Protein AF-A0A1D2MIH5-F1 (afdb_monomer_lite)

Radius of gyration: 48.08 Å; chains: 1; bounding box: 79×47×121 Å

Structure (mmCIF, N/CA/C/O backbone):
data_AF-A0A1D2MIH5-F1
#
_entry.id   AF-A0A1D2MIH5-F1
#
loop_
_atom_site.group_PDB
_atom_site.id
_atom_site.type_symbol
_atom_site.label_atom_id
_atom_site.label_alt_id
_atom_site.label_comp_id
_atom_site.label_asym_id
_atom_site.label_entity_id
_atom_site.label_seq_id
_atom_site.pdbx_PDB_ins_code
_atom_site.Cartn_x
_atom_site.Cartn_y
_atom_site.Cartn_z
_atom_site.occupancy
_atom_site.B_iso_or_equiv
_atom_site.auth_seq_id
_atom_site.auth_comp_id
_atom_site.auth_asym_id
_atom_site.auth_atom_id
_atom_site.pdbx_PDB_model_num
ATOM 1 N N . MET A 1 1 ? 31.792 -13.706 -85.839 1.00 51.53 1 MET A N 1
ATOM 2 C CA . MET A 1 1 ? 30.584 -14.248 -85.174 1.00 51.53 1 MET A CA 1
ATOM 3 C C . MET A 1 1 ? 30.220 -13.530 -83.866 1.00 51.53 1 MET A C 1
ATOM 5 O O . MET A 1 1 ? 29.041 -13.356 -83.615 1.00 51.53 1 MET A O 1
ATOM 9 N N . GLN A 1 2 ? 31.176 -13.044 -83.055 1.00 48.16 2 GLN A N 1
ATOM 10 C CA . GLN A 1 2 ? 30.881 -12.320 -81.795 1.00 48.16 2 GLN A CA 1
ATOM 11 C C . GLN A 1 2 ? 30.231 -10.928 -81.967 1.00 48.16 2 GLN A C 1
ATOM 13 O O . GLN A 1 2 ? 29.494 -10.492 -81.090 1.00 48.16 2 GLN A O 1
ATOM 18 N N . LEU A 1 3 ? 30.439 -10.248 -83.102 1.00 47.03 3 LEU A N 1
ATOM 19 C CA . LEU A 1 3 ? 29.836 -8.932 -83.387 1.00 47.03 3 LEU A CA 1
ATOM 20 C C . LEU A 1 3 ? 28.328 -8.985 -83.715 1.00 47.03 3 LEU A C 1
ATOM 22 O O . LEU A 1 3 ? 27.641 -7.974 -83.595 1.00 47.03 3 LEU A O 1
ATOM 26 N N . GLN A 1 4 ? 27.795 -10.154 -84.084 1.00 48.34 4 GLN A N 1
ATOM 27 C CA . GLN A 1 4 ? 26.362 -10.325 -84.373 1.00 48.34 4 GLN A CA 1
ATOM 28 C C . GLN A 1 4 ? 25.517 -10.466 -83.098 1.00 48.34 4 GLN A C 1
ATOM 30 O O . GLN A 1 4 ? 24.418 -9.937 -83.024 1.00 48.34 4 GLN A O 1
ATOM 35 N N . ILE A 1 5 ? 26.064 -11.072 -82.040 1.00 52.38 5 ILE A N 1
ATOM 36 C CA . ILE A 1 5 ? 25.338 -11.261 -80.773 1.00 52.38 5 ILE A CA 1
ATOM 37 C C . ILE A 1 5 ? 25.113 -9.917 -80.054 1.00 52.38 5 ILE A C 1
ATOM 39 O O . ILE A 1 5 ? 24.067 -9.697 -79.452 1.00 52.38 5 ILE A O 1
ATOM 43 N N . LEU A 1 6 ? 26.074 -8.989 -80.136 1.00 49.94 6 LEU A N 1
ATOM 44 C CA . LEU A 1 6 ? 25.975 -7.674 -79.487 1.00 49.94 6 LEU A CA 1
ATOM 45 C C . LEU A 1 6 ? 25.023 -6.712 -80.225 1.00 49.94 6 LEU A C 1
ATOM 47 O O . LEU A 1 6 ? 24.413 -5.830 -79.617 1.00 49.94 6 LEU A O 1
ATOM 51 N N . THR A 1 7 ? 24.881 -6.880 -81.540 1.00 52.66 7 THR A N 1
ATOM 52 C CA . THR A 1 7 ? 23.930 -6.096 -82.342 1.00 52.66 7 THR A CA 1
ATOM 53 C C . THR A 1 7 ? 22.495 -6.584 -82.122 1.00 52.66 7 THR A C 1
ATOM 55 O O . THR A 1 7 ? 21.597 -5.752 -81.983 1.00 52.66 7 THR A O 1
ATOM 58 N N . ASP A 1 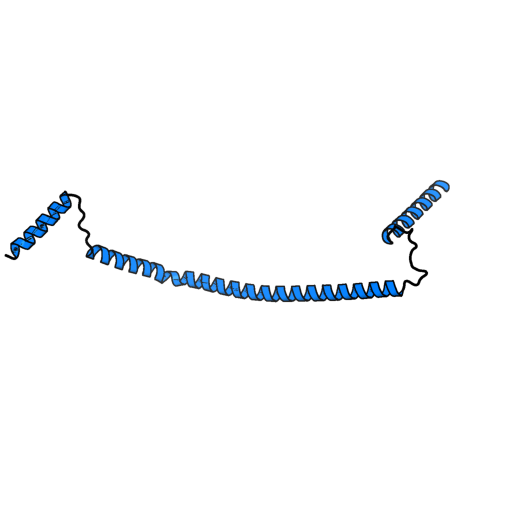8 ? 22.295 -7.893 -81.929 1.00 53.25 8 ASP A N 1
ATOM 59 C CA . ASP A 1 8 ? 20.994 -8.467 -81.563 1.00 53.25 8 ASP A CA 1
ATOM 60 C C . ASP A 1 8 ? 20.507 -8.019 -80.178 1.00 53.25 8 ASP A C 1
ATOM 62 O O . ASP A 1 8 ? 19.343 -7.649 -80.034 1.00 53.25 8 ASP A O 1
ATOM 66 N N . THR A 1 9 ? 21.370 -7.959 -79.155 1.00 55.62 9 THR A N 1
ATOM 67 C CA . THR A 1 9 ? 20.951 -7.505 -77.812 1.00 55.62 9 THR A CA 1
ATOM 68 C C . THR A 1 9 ? 20.560 -6.031 -77.784 1.00 55.62 9 THR A C 1
ATOM 70 O O . THR A 1 9 ? 19.625 -5.645 -77.083 1.00 55.62 9 THR A O 1
ATOM 73 N N . THR A 1 10 ? 21.237 -5.193 -78.567 1.00 59.69 10 THR A N 1
ATOM 74 C CA . THR A 1 10 ? 20.926 -3.759 -78.654 1.00 59.69 10 THR A CA 1
ATOM 75 C C . THR A 1 10 ? 19.586 -3.532 -79.365 1.00 59.69 10 THR A C 1
ATOM 77 O O . THR A 1 10 ? 18.772 -2.725 -78.915 1.00 59.69 10 THR A O 1
ATOM 80 N N . SER A 1 11 ? 19.317 -4.309 -80.420 1.00 57.56 11 SER A N 1
ATOM 81 C CA . SER A 1 11 ? 18.049 -4.280 -81.159 1.00 57.56 11 SER A CA 1
ATOM 82 C C . SER A 1 11 ? 16.873 -4.814 -80.321 1.00 57.56 11 SER A C 1
ATOM 84 O O . SER A 1 11 ? 15.791 -4.224 -80.314 1.00 57.56 11 SER A O 1
ATOM 86 N N . LEU A 1 12 ? 17.100 -5.866 -79.521 1.00 58.59 12 LEU A N 1
ATOM 87 C CA . LEU A 1 12 ? 16.087 -6.460 -78.640 1.00 58.59 12 LEU A CA 1
ATOM 88 C C . LEU A 1 12 ? 15.672 -5.513 -77.504 1.00 58.59 12 LEU A C 1
ATOM 90 O O . LEU A 1 12 ? 14.488 -5.392 -77.199 1.00 58.59 12 LEU A O 1
ATOM 94 N N . ASN A 1 13 ? 16.632 -4.792 -76.915 1.00 60.09 13 ASN A N 1
ATOM 95 C CA . ASN A 1 13 ? 16.367 -3.788 -75.879 1.00 60.09 13 ASN A CA 1
ATOM 96 C C . ASN A 1 13 ? 15.537 -2.610 -76.419 1.00 60.09 13 ASN A C 1
ATOM 98 O O . ASN A 1 13 ? 14.622 -2.126 -75.747 1.00 60.09 13 ASN A O 1
ATOM 102 N N . HIS A 1 14 ? 15.813 -2.172 -77.652 1.00 57.94 14 HIS A N 1
ATOM 103 C CA . HIS A 1 14 ? 15.050 -1.106 -78.301 1.00 57.94 14 HIS A CA 1
ATOM 104 C C . HIS A 1 14 ? 13.614 -1.557 -78.629 1.00 57.94 14 HIS A C 1
ATOM 106 O O . HIS A 1 14 ? 12.657 -0.829 -78.360 1.00 57.94 14 HIS A O 1
ATOM 112 N N . ALA A 1 15 ? 13.444 -2.791 -79.118 1.00 56.25 15 ALA A N 1
ATOM 113 C CA . ALA A 1 15 ? 12.135 -3.387 -79.393 1.00 56.25 15 ALA A CA 1
ATOM 114 C C . ALA A 1 15 ? 11.300 -3.652 -78.118 1.00 56.25 15 ALA A C 1
ATOM 116 O O . ALA A 1 15 ? 10.080 -3.460 -78.125 1.00 56.25 15 ALA A O 1
ATOM 117 N N . LEU A 1 16 ? 11.930 -4.033 -76.997 1.00 54.81 16 LEU A N 1
ATOM 118 C CA . LEU A 1 16 ? 11.230 -4.209 -75.713 1.00 54.81 16 LEU A CA 1
ATOM 119 C C . LEU A 1 16 ? 10.763 -2.878 -75.109 1.00 54.81 16 LEU A C 1
ATOM 121 O O . LEU A 1 16 ? 9.675 -2.790 -74.541 1.00 54.81 16 LEU A O 1
ATOM 125 N N . THR A 1 17 ? 11.548 -1.817 -75.307 1.00 55.50 17 THR A N 1
ATOM 126 C CA . THR A 1 17 ? 11.194 -0.463 -74.859 1.00 55.50 17 THR A CA 1
ATOM 127 C C . THR A 1 17 ? 9.989 0.092 -75.634 1.00 55.50 17 THR A C 1
ATOM 129 O O . THR A 1 17 ? 9.141 0.761 -75.048 1.00 55.50 17 THR A O 1
ATOM 132 N N . GLN A 1 18 ? 9.850 -0.243 -76.925 1.00 54.44 18 GLN A N 1
ATOM 133 C CA . GLN A 1 18 ? 8.684 0.131 -77.743 1.00 54.44 18 GLN A CA 1
ATOM 134 C C . GLN A 1 18 ? 7.416 -0.690 -77.446 1.00 54.44 18 GLN A C 1
ATOM 136 O O . GLN A 1 18 ? 6.315 -0.211 -77.700 1.00 54.44 18 GLN A O 1
ATOM 141 N N . SER A 1 19 ? 7.547 -1.896 -76.884 1.00 54.69 19 SER A N 1
ATOM 142 C CA . SER A 1 19 ? 6.416 -2.769 -76.517 1.00 54.69 19 SER A CA 1
ATOM 143 C C . SER A 1 19 ? 5.938 -2.592 -75.067 1.00 54.69 19 SER A C 1
ATOM 145 O O . SER A 1 19 ? 5.041 -3.303 -74.619 1.00 54.69 19 SER A O 1
ATOM 147 N N . GLY A 1 20 ? 6.496 -1.626 -74.326 1.00 50.56 20 GLY A N 1
ATOM 148 C CA . GLY A 1 20 ? 6.080 -1.305 -72.955 1.00 50.56 20 GLY A CA 1
ATOM 149 C C . GLY A 1 20 ? 6.493 -2.341 -71.902 1.00 50.56 20 GLY A C 1
ATOM 150 O O . GLY A 1 20 ? 6.128 -2.203 -70.732 1.00 50.56 20 GLY A O 1
ATOM 151 N N . LEU A 1 21 ? 7.273 -3.357 -72.278 1.00 52.19 21 LEU A N 1
ATOM 152 C CA . LEU A 1 21 ? 7.784 -4.366 -71.357 1.00 52.19 21 LEU A CA 1
ATOM 153 C C . LEU A 1 21 ? 9.093 -3.867 -70.738 1.00 52.19 21 LEU A C 1
ATOM 155 O O . LEU A 1 21 ? 10.147 -3.852 -71.372 1.00 52.19 21 LEU A O 1
ATOM 159 N N . LYS A 1 22 ? 9.018 -3.437 -69.475 1.00 59.38 22 LYS A N 1
ATOM 160 C CA . LYS A 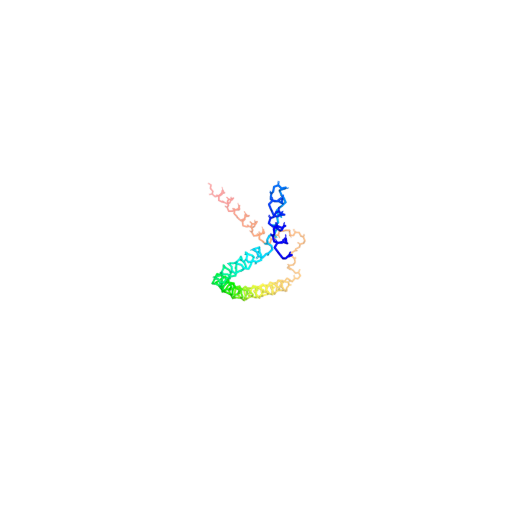1 22 ? 10.188 -3.015 -68.696 1.00 59.38 22 LYS A CA 1
ATOM 161 C C . LYS A 1 22 ? 11.110 -4.211 -68.451 1.00 59.38 22 LYS A C 1
ATOM 163 O O . LYS A 1 22 ? 10.741 -5.136 -67.731 1.00 59.38 22 LYS A O 1
ATOM 168 N N . ILE A 1 23 ? 12.320 -4.169 -69.002 1.00 62.66 23 ILE A N 1
ATOM 169 C CA . ILE A 1 23 ? 13.407 -5.060 -68.586 1.00 62.66 23 ILE A CA 1
ATOM 170 C C . ILE A 1 23 ? 13.824 -4.633 -67.176 1.00 62.66 23 ILE A C 1
ATOM 172 O O . ILE A 1 23 ? 14.263 -3.503 -66.970 1.00 62.66 23 ILE A O 1
ATOM 176 N N . VAL A 1 24 ? 13.632 -5.521 -66.201 1.00 62.56 24 VAL A N 1
ATOM 177 C CA . VAL A 1 24 ? 13.990 -5.291 -64.796 1.00 62.56 24 VAL A CA 1
ATOM 178 C C . VAL A 1 24 ? 15.510 -5.404 -64.647 1.00 62.56 24 VAL A C 1
ATOM 180 O O . VAL A 1 24 ? 16.081 -6.475 -64.859 1.00 62.56 24 VAL A O 1
ATOM 183 N N . ASP A 1 25 ? 16.180 -4.303 -64.294 1.00 73.25 25 ASP A N 1
ATOM 184 C CA . ASP A 1 25 ? 17.614 -4.296 -63.977 1.00 73.25 25 ASP A CA 1
ATOM 185 C C . ASP A 1 25 ? 17.838 -4.769 -62.534 1.00 73.25 25 ASP A C 1
ATOM 187 O O . ASP A 1 25 ? 17.986 -3.983 -61.594 1.00 73.25 25 ASP A O 1
ATOM 191 N N . PHE A 1 26 ? 17.902 -6.089 -62.360 1.00 70.31 26 PHE A N 1
ATOM 192 C CA . PHE A 1 26 ? 18.120 -6.726 -61.060 1.00 70.31 26 PHE A CA 1
ATOM 193 C C . PHE A 1 26 ? 19.409 -6.270 -60.353 1.00 70.31 26 PHE A C 1
ATOM 195 O O . PHE A 1 26 ? 19.489 -6.318 -59.123 1.00 70.31 26 PHE A O 1
ATOM 202 N N . ARG A 1 27 ? 20.433 -5.819 -61.093 1.00 72.50 27 ARG A N 1
ATOM 203 C CA . ARG A 1 27 ? 21.706 -5.377 -60.504 1.00 72.50 27 ARG A CA 1
ATOM 204 C C . ARG A 1 27 ? 21.584 -3.965 -59.932 1.00 72.50 27 ARG A C 1
ATOM 206 O O . ARG A 1 27 ? 22.036 -3.729 -58.808 1.00 72.50 27 ARG A O 1
ATOM 213 N N . GLY A 1 28 ? 20.967 -3.052 -60.680 1.00 73.62 28 GLY A N 1
ATOM 214 C CA . GLY A 1 28 ? 20.642 -1.702 -60.214 1.00 73.62 28 GLY A CA 1
ATOM 215 C C . GLY A 1 28 ? 19.670 -1.712 -59.030 1.00 73.62 28 GLY A C 1
ATOM 216 O O . GLY A 1 28 ? 19.862 -0.984 -58.048 1.00 73.62 28 GLY A O 1
ATOM 217 N N . GLU A 1 29 ? 18.684 -2.610 -59.058 1.00 72.94 29 GLU A N 1
ATOM 218 C CA . GLU A 1 29 ? 17.732 -2.785 -57.959 1.00 72.94 29 GLU A CA 1
ATOM 219 C C . GLU A 1 29 ? 18.398 -3.356 -56.697 1.00 72.94 29 GLU A C 1
ATOM 221 O O . GLU A 1 29 ? 18.195 -2.818 -55.608 1.00 72.94 29 GLU A O 1
ATOM 226 N N . ALA A 1 30 ? 19.288 -4.350 -56.811 1.00 74.94 30 ALA A N 1
ATOM 227 C CA . ALA A 1 30 ? 20.025 -4.891 -55.662 1.00 74.94 30 ALA A CA 1
ATOM 228 C C . ALA A 1 30 ? 20.942 -3.850 -54.982 1.00 74.94 30 ALA A C 1
ATOM 230 O O . ALA A 1 30 ? 21.064 -3.820 -53.753 1.00 74.94 30 ALA A O 1
ATOM 231 N N . LEU A 1 31 ? 21.570 -2.962 -55.762 1.00 71.31 31 LEU A N 1
ATOM 232 C CA . LEU A 1 31 ? 22.377 -1.846 -55.244 1.00 71.31 31 LEU A CA 1
ATOM 233 C C . LEU A 1 31 ? 21.518 -0.794 -54.536 1.00 71.31 31 LEU A C 1
ATOM 235 O O . LEU A 1 31 ? 21.895 -0.303 -53.466 1.00 71.31 31 LEU A O 1
ATOM 239 N N . THR A 1 32 ? 20.347 -0.491 -55.093 1.00 72.00 32 THR A N 1
ATOM 240 C CA . THR A 1 32 ? 19.354 0.387 -54.464 1.00 72.00 32 THR A CA 1
ATOM 241 C C . THR A 1 32 ? 18.868 -0.209 -53.143 1.00 72.00 32 THR A C 1
ATOM 243 O O . THR A 1 32 ? 18.857 0.490 -52.132 1.00 72.00 32 THR A O 1
ATOM 246 N N . PHE A 1 33 ? 18.592 -1.516 -53.096 1.00 73.88 33 PHE A N 1
ATOM 247 C CA . PHE A 1 33 ? 18.218 -2.228 -51.870 1.00 73.88 33 PHE A CA 1
ATOM 248 C C . PHE A 1 33 ? 19.321 -2.188 -50.816 1.00 73.88 33 PHE A C 1
ATOM 250 O O . PHE A 1 33 ? 19.049 -1.872 -49.660 1.00 73.88 33 PHE A O 1
ATOM 257 N N . LYS A 1 34 ? 20.578 -2.443 -51.195 1.00 72.06 34 LYS A N 1
ATOM 258 C CA . LYS A 1 34 ? 21.720 -2.363 -50.272 1.00 72.06 34 LYS A CA 1
ATOM 259 C C . LYS A 1 34 ? 21.903 -0.949 -49.723 1.00 72.06 34 LYS A C 1
ATOM 261 O O . LYS A 1 34 ? 22.162 -0.786 -48.535 1.00 72.06 34 LYS A O 1
ATOM 266 N N . THR A 1 35 ? 21.725 0.067 -50.560 1.00 76.75 35 THR A N 1
ATOM 267 C CA . THR A 1 35 ? 21.814 1.476 -50.159 1.00 76.75 35 THR A CA 1
ATOM 268 C C . THR A 1 35 ? 20.654 1.872 -49.249 1.00 76.75 35 THR A C 1
ATOM 270 O O . THR A 1 35 ? 20.890 2.489 -48.217 1.00 76.75 35 THR A O 1
ATOM 273 N N . CYS A 1 36 ? 19.420 1.464 -49.558 1.00 69.25 36 CYS A N 1
ATOM 274 C CA . CYS A 1 36 ? 18.265 1.636 -48.676 1.00 69.25 36 CYS A CA 1
ATOM 275 C C . CYS A 1 36 ? 18.461 0.906 -47.350 1.00 69.25 36 CYS A C 1
ATOM 277 O O . CYS A 1 36 ? 18.170 1.481 -46.310 1.00 69.25 36 CYS A O 1
ATOM 279 N N . PHE A 1 37 ? 19.014 -0.305 -47.359 1.00 67.38 37 PHE A N 1
ATOM 280 C CA . PHE A 1 37 ? 19.326 -1.054 -46.147 1.00 67.38 37 PHE A CA 1
ATOM 281 C C . PHE A 1 37 ? 20.414 -0.362 -45.319 1.00 67.38 37 PHE A C 1
ATOM 283 O O . PHE A 1 37 ? 20.273 -0.238 -44.108 1.00 67.38 37 PHE A O 1
ATOM 290 N N . MET A 1 38 ? 21.470 0.160 -45.952 1.00 65.12 38 MET A N 1
ATOM 291 C CA . MET A 1 38 ? 22.496 0.950 -45.263 1.00 65.12 38 MET A CA 1
ATOM 292 C C . MET A 1 38 ? 21.947 2.283 -44.748 1.00 65.12 38 MET A C 1
ATOM 294 O O . MET A 1 38 ? 22.288 2.682 -43.643 1.00 65.12 38 MET A O 1
ATOM 298 N N . LYS A 1 39 ? 21.054 2.944 -45.491 1.00 66.25 39 LYS A N 1
ATOM 299 C CA . LYS A 1 39 ? 20.383 4.185 -45.082 1.00 66.25 39 LYS A CA 1
ATOM 300 C C . LYS A 1 39 ? 19.400 3.940 -43.939 1.00 66.25 39 LYS A C 1
ATOM 302 O O . LYS A 1 39 ? 19.368 4.718 -42.997 1.00 66.25 39 LYS A O 1
ATOM 307 N N . PHE A 1 40 ? 18.667 2.831 -43.967 1.00 63.06 40 PHE A N 1
ATOM 308 C CA . PHE A 1 40 ? 17.808 2.380 -42.875 1.00 63.06 40 PHE A CA 1
ATOM 309 C C . PHE A 1 40 ? 18.644 1.995 -41.651 1.00 63.06 40 PHE A C 1
ATOM 311 O O . PHE A 1 40 ? 18.301 2.376 -40.544 1.00 63.06 40 PHE A O 1
ATOM 318 N N . LYS A 1 41 ? 19.801 1.345 -41.833 1.00 65.06 41 LYS A N 1
ATOM 319 C CA . LYS A 1 41 ? 20.770 1.051 -40.764 1.00 65.06 41 LYS A CA 1
ATOM 320 C C . LYS A 1 41 ? 21.459 2.302 -40.212 1.00 65.06 41 LYS A C 1
ATOM 322 O O . LYS A 1 41 ? 21.796 2.303 -39.041 1.00 65.06 41 LYS A O 1
ATOM 327 N N . PHE A 1 42 ? 21.662 3.344 -41.015 1.00 60.41 42 PHE A N 1
ATOM 328 C CA . PHE A 1 42 ? 22.183 4.643 -40.577 1.00 60.41 42 PHE A CA 1
ATOM 329 C C . PHE A 1 42 ? 21.120 5.403 -39.769 1.00 60.41 42 PHE A C 1
ATOM 331 O O . PHE A 1 42 ? 21.385 5.818 -38.649 1.00 60.41 42 PHE A O 1
ATOM 338 N N . ILE A 1 43 ? 19.874 5.441 -40.262 1.00 57.09 43 ILE A N 1
ATOM 339 C CA . ILE A 1 43 ? 18.719 5.983 -39.526 1.00 57.09 43 ILE A CA 1
ATOM 340 C C . ILE A 1 43 ? 18.488 5.203 -38.220 1.00 57.09 43 ILE A C 1
ATOM 342 O O . ILE A 1 43 ? 18.234 5.801 -37.184 1.00 57.09 43 ILE A O 1
ATOM 346 N N . LEU A 1 44 ? 18.613 3.875 -38.222 1.00 56.41 44 LEU A N 1
ATOM 347 C CA . LEU A 1 44 ? 18.520 3.046 -37.013 1.00 56.41 44 LEU A CA 1
ATOM 348 C C . LEU A 1 44 ? 19.798 3.054 -36.155 1.00 56.41 44 LEU A C 1
ATOM 350 O O . LEU A 1 44 ? 19.736 2.667 -34.993 1.00 56.41 44 LEU A O 1
ATOM 354 N N . GLY A 1 45 ? 20.935 3.486 -36.701 1.00 57.72 45 GLY A N 1
ATOM 355 C CA . GLY A 1 45 ? 22.234 3.539 -36.024 1.00 57.72 45 GLY A CA 1
ATOM 356 C C . GLY A 1 45 ? 22.335 4.695 -35.032 1.00 57.72 45 GLY A C 1
ATOM 357 O O . GLY A 1 45 ? 22.954 4.534 -33.985 1.00 57.72 45 GLY A O 1
ATOM 358 N N . ASP A 1 46 ? 21.631 5.798 -35.305 1.00 55.78 46 ASP A N 1
ATOM 359 C CA . ASP A 1 46 ? 21.568 6.982 -34.434 1.00 55.78 46 ASP A CA 1
ATOM 360 C C . ASP A 1 46 ? 20.363 6.976 -33.464 1.00 55.78 46 ASP A C 1
ATOM 362 O O . ASP A 1 46 ? 20.319 7.744 -32.502 1.00 55.78 46 ASP A O 1
ATOM 366 N N . ASN A 1 47 ? 19.402 6.056 -33.637 1.00 55.25 47 ASN A N 1
ATOM 367 C CA . ASN A 1 47 ? 18.243 5.889 -32.739 1.00 55.25 47 ASN A CA 1
ATOM 368 C C . ASN A 1 47 ? 18.583 5.229 -31.385 1.00 55.25 47 ASN A C 1
ATOM 370 O O . ASN A 1 47 ? 17.718 5.131 -30.511 1.00 55.25 47 ASN A O 1
ATOM 374 N N . GLY A 1 48 ? 19.836 4.811 -31.174 1.00 59.28 48 GLY A N 1
ATOM 375 C CA . GLY A 1 48 ? 20.288 4.244 -29.902 1.00 59.28 48 GLY A CA 1
ATOM 376 C C . GLY A 1 48 ? 20.122 5.211 -28.727 1.00 59.28 48 GLY A C 1
ATOM 377 O O . GLY A 1 48 ? 19.764 4.783 -27.638 1.00 59.28 48 GLY A O 1
ATOM 378 N N . CYS A 1 49 ? 20.291 6.520 -28.942 1.00 67.50 49 CYS A N 1
ATOM 379 C CA . CYS A 1 49 ? 20.143 7.524 -27.882 1.00 67.50 49 CYS A CA 1
ATOM 380 C C . CYS A 1 49 ? 18.704 7.604 -27.341 1.00 67.50 49 CYS A C 1
ATOM 382 O O . CYS A 1 49 ? 18.491 7.585 -26.129 1.00 67.50 49 CYS A O 1
ATOM 384 N N . LEU A 1 50 ? 17.707 7.629 -28.232 1.00 77.44 50 LEU A N 1
ATOM 385 C CA . LEU A 1 50 ? 16.296 7.701 -27.842 1.00 77.44 50 LEU A CA 1
ATOM 386 C C . LEU A 1 50 ? 15.830 6.404 -27.183 1.00 77.44 50 LEU A C 1
ATOM 388 O O . LEU A 1 50 ? 15.172 6.452 -26.148 1.00 77.44 50 LEU A O 1
ATOM 392 N N . ILE A 1 51 ? 16.215 5.254 -27.743 1.00 84.50 51 ILE A N 1
ATOM 393 C CA . ILE A 1 51 ? 15.900 3.948 -27.154 1.00 84.50 51 ILE A CA 1
ATOM 394 C C . ILE A 1 51 ? 16.533 3.842 -25.766 1.00 84.50 51 ILE A C 1
ATOM 396 O O . ILE A 1 51 ? 15.831 3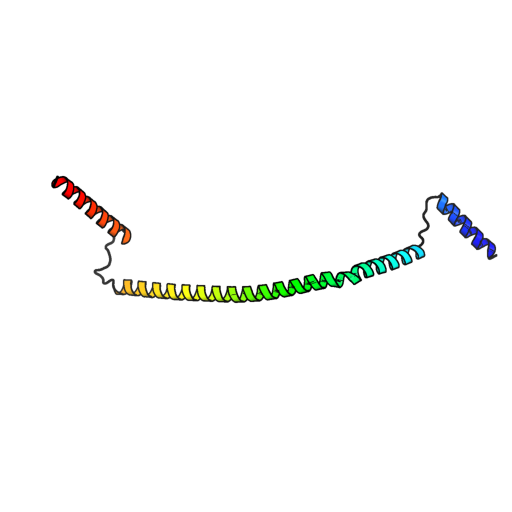.528 -24.815 1.00 84.50 51 ILE A O 1
ATOM 400 N N . ASN A 1 52 ? 17.810 4.201 -25.617 1.00 82.50 52 ASN A N 1
ATOM 401 C CA . ASN A 1 52 ? 18.492 4.179 -24.323 1.00 82.50 52 ASN A CA 1
ATOM 402 C C . ASN A 1 52 ? 17.854 5.141 -23.314 1.00 82.50 52 ASN A C 1
ATOM 404 O O . ASN A 1 52 ? 17.722 4.797 -22.142 1.00 82.50 52 ASN A O 1
ATOM 408 N N . SER A 1 53 ? 17.431 6.331 -23.751 1.00 86.25 53 SER A N 1
ATOM 409 C CA . SER A 1 53 ? 16.734 7.280 -22.881 1.00 86.25 53 SER A CA 1
ATOM 410 C C . SER A 1 53 ? 15.392 6.723 -22.412 1.00 86.25 53 SER A C 1
ATOM 412 O O . SER A 1 53 ? 15.101 6.790 -21.222 1.00 86.25 53 SER A O 1
ATOM 414 N N . VAL A 1 54 ? 14.596 6.137 -23.310 1.00 88.44 54 VAL A N 1
ATOM 415 C CA . VAL A 1 54 ? 13.310 5.521 -22.953 1.00 88.44 54 VAL A CA 1
ATOM 416 C C . VAL A 1 54 ? 13.524 4.306 -22.051 1.00 88.44 54 VAL A C 1
ATOM 418 O O . VAL A 1 54 ? 12.842 4.200 -21.037 1.00 88.44 54 VAL A O 1
ATOM 421 N N . SER A 1 55 ? 14.504 3.446 -22.346 1.00 90.31 55 SER A N 1
ATOM 422 C CA . SER A 1 55 ? 14.889 2.317 -21.491 1.00 90.31 55 SER A CA 1
ATOM 423 C C . SER A 1 55 ? 15.295 2.776 -20.089 1.00 90.31 55 SER A C 1
ATOM 425 O O . SER A 1 55 ? 14.802 2.230 -19.105 1.00 90.31 55 SER A O 1
ATOM 427 N N . SER A 1 56 ? 16.101 3.837 -19.977 1.00 92.62 56 SER A N 1
ATOM 428 C CA . SER A 1 56 ? 16.473 4.423 -18.684 1.00 92.62 56 SER A CA 1
ATOM 429 C C . SER A 1 56 ? 15.258 4.976 -17.931 1.00 92.62 56 SER A C 1
ATOM 431 O O . SER A 1 56 ? 15.105 4.748 -16.728 1.00 92.62 56 SER A O 1
ATOM 433 N N . CYS A 1 57 ? 14.341 5.652 -18.630 1.00 94.06 57 CYS A N 1
ATOM 434 C CA . CYS A 1 57 ? 13.089 6.106 -18.033 1.00 94.06 57 CYS A CA 1
ATOM 435 C C . CYS A 1 57 ? 12.229 4.929 -17.556 1.00 94.06 57 CYS A C 1
ATOM 437 O O . CYS A 1 57 ? 11.636 5.014 -16.482 1.00 94.06 57 CYS A O 1
ATOM 439 N N . THR A 1 58 ? 12.169 3.826 -18.308 1.00 95.12 58 THR A N 1
ATOM 440 C CA . THR A 1 58 ? 11.454 2.611 -17.900 1.00 95.12 58 THR A CA 1
ATOM 441 C C . THR A 1 58 ? 12.037 2.036 -16.614 1.00 95.12 58 THR A C 1
ATOM 443 O O . THR A 1 58 ? 11.283 1.799 -15.676 1.00 95.12 58 THR A O 1
ATOM 446 N N . GLU A 1 59 ? 13.359 1.901 -16.514 1.00 96.06 59 GLU A N 1
ATOM 447 C CA . GLU A 1 59 ? 14.019 1.418 -15.295 1.00 96.06 59 GLU A CA 1
ATOM 448 C C . GLU A 1 59 ? 13.712 2.305 -14.081 1.00 96.06 59 GLU A C 1
ATOM 450 O O . GLU A 1 59 ? 13.381 1.797 -13.006 1.00 96.06 59 GLU A O 1
ATOM 455 N N . PHE A 1 60 ? 13.752 3.632 -14.247 1.00 96.12 60 PHE A N 1
ATOM 456 C CA . PHE A 1 60 ? 13.395 4.567 -13.178 1.00 96.12 60 PHE A CA 1
ATOM 457 C C . PHE A 1 60 ? 11.92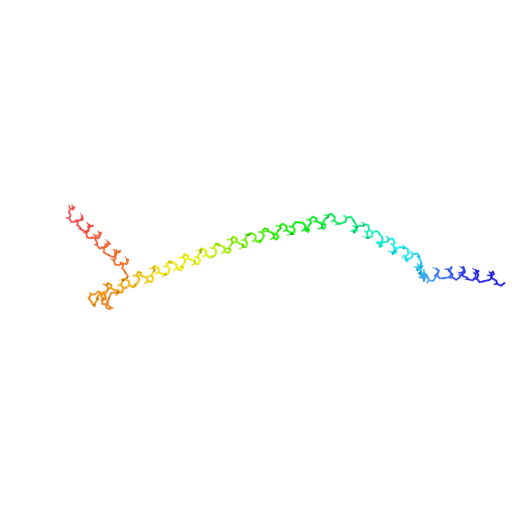8 4.415 -12.748 1.00 96.12 60 PHE A C 1
ATOM 459 O O . PHE A 1 60 ? 11.608 4.442 -11.556 1.00 96.12 60 PHE A O 1
ATOM 466 N N . MET A 1 61 ? 11.025 4.227 -13.712 1.00 97.31 61 MET A N 1
ATOM 467 C CA . MET A 1 61 ? 9.607 4.000 -13.444 1.00 97.31 61 MET A CA 1
ATOM 468 C C . MET A 1 61 ? 9.375 2.684 -12.699 1.00 97.31 61 MET A C 1
ATOM 470 O O . MET A 1 61 ? 8.622 2.689 -11.726 1.00 97.31 61 MET A O 1
ATOM 474 N N . THR A 1 62 ? 10.073 1.608 -13.071 1.00 97.38 62 THR A N 1
ATOM 475 C CA . THR A 1 62 ? 10.025 0.312 -12.378 1.00 97.38 62 THR A CA 1
ATOM 476 C C . THR A 1 62 ? 10.534 0.419 -10.940 1.00 97.38 62 THR A C 1
ATOM 478 O O . THR A 1 62 ? 9.861 -0.022 -10.012 1.00 97.38 62 THR A O 1
ATOM 481 N N . GLN A 1 63 ? 11.670 1.086 -10.710 1.00 97.62 63 GLN A N 1
ATOM 482 C CA . GLN A 1 63 ? 12.189 1.299 -9.351 1.00 97.62 63 GLN A CA 1
ATOM 483 C C . GLN A 1 63 ? 11.208 2.095 -8.483 1.00 97.62 63 GLN A C 1
ATOM 485 O O . GLN A 1 63 ? 10.981 1.777 -7.311 1.00 97.62 63 GLN A O 1
ATOM 490 N N . ARG A 1 64 ? 10.600 3.139 -9.059 1.00 97.75 64 ARG A N 1
ATOM 491 C CA . ARG A 1 64 ? 9.583 3.936 -8.373 1.00 97.75 64 ARG A CA 1
ATOM 492 C C . ARG A 1 64 ? 8.357 3.085 -8.043 1.00 97.75 64 ARG A C 1
ATOM 494 O O . ARG A 1 64 ? 7.877 3.156 -6.914 1.00 97.75 64 ARG A O 1
ATOM 501 N N . GLU A 1 65 ? 7.877 2.275 -8.981 1.00 97.94 65 GLU A N 1
ATOM 502 C CA . GLU A 1 65 ? 6.760 1.351 -8.769 1.00 97.94 65 GLU A CA 1
ATOM 503 C C . GLU A 1 65 ? 7.036 0.386 -7.607 1.00 97.94 65 GLU A C 1
ATOM 505 O O . GLU A 1 65 ? 6.210 0.275 -6.701 1.00 97.94 65 GLU A O 1
ATOM 510 N N . ASP A 1 66 ? 8.227 -0.213 -7.545 1.00 97.88 66 ASP A N 1
ATOM 511 C CA . ASP A 1 66 ? 8.615 -1.118 -6.458 1.00 97.88 66 ASP A CA 1
ATOM 512 C C . ASP A 1 66 ? 8.631 -0.433 -5.084 1.00 97.88 66 ASP A C 1
ATOM 514 O O . ASP A 1 66 ? 8.192 -1.007 -4.077 1.00 97.88 66 ASP A O 1
ATOM 518 N N . LEU A 1 67 ? 9.104 0.815 -5.013 1.00 97.88 67 LEU A N 1
ATOM 519 C CA . LEU A 1 67 ? 9.083 1.606 -3.778 1.00 97.88 67 LEU A CA 1
ATOM 520 C C . LEU A 1 67 ? 7.652 1.899 -3.321 1.00 97.88 67 LEU A C 1
ATOM 522 O O . LEU A 1 67 ? 7.334 1.751 -2.133 1.00 97.88 67 LEU A O 1
ATOM 526 N N . TRP A 1 68 ? 6.782 2.291 -4.254 1.00 98.19 68 TRP A N 1
ATOM 527 C CA . TRP A 1 68 ? 5.375 2.550 -3.963 1.00 98.19 68 TRP A CA 1
ATOM 528 C C . TRP A 1 68 ? 4.632 1.277 -3.578 1.00 98.19 68 TRP A C 1
ATOM 530 O O . TRP A 1 68 ? 3.878 1.304 -2.609 1.00 98.19 68 TRP A O 1
ATOM 540 N N . LYS A 1 69 ? 4.920 0.147 -4.225 1.00 98.31 69 LYS A N 1
ATOM 541 C CA . LYS A 1 69 ? 4.369 -1.165 -3.875 1.00 98.31 69 LYS A CA 1
ATOM 542 C C . LYS A 1 69 ? 4.756 -1.574 -2.454 1.00 98.31 69 LYS A C 1
ATOM 544 O O . LYS A 1 69 ? 3.889 -1.938 -1.662 1.00 98.31 69 LYS A O 1
ATOM 549 N N . LYS A 1 70 ? 6.027 -1.403 -2.065 1.00 98.31 70 LYS A N 1
ATOM 550 C CA . LYS A 1 70 ? 6.492 -1.631 -0.680 1.00 98.31 70 LYS A CA 1
ATOM 551 C C . LYS A 1 70 ? 5.850 -0.677 0.329 1.00 98.31 70 LYS A C 1
ATOM 553 O O . LYS A 1 70 ? 5.649 -1.046 1.486 1.00 98.31 70 LYS A O 1
ATOM 558 N N . LYS A 1 71 ? 5.599 0.581 -0.047 1.00 98.25 71 LYS A N 1
ATOM 559 C CA . LYS A 1 71 ? 4.916 1.558 0.821 1.00 98.25 71 LYS A CA 1
ATOM 560 C C . LYS A 1 71 ? 3.443 1.198 0.999 1.00 98.25 71 LYS A C 1
ATOM 562 O O . LYS A 1 71 ? 2.967 1.195 2.129 1.00 98.25 71 LYS A O 1
ATOM 567 N N . HIS A 1 72 ? 2.771 0.851 -0.090 1.00 97.75 72 HIS A N 1
ATOM 568 C CA . HIS A 1 72 ? 1.385 0.411 -0.092 1.00 97.75 72 HIS A CA 1
ATOM 569 C C . HIS A 1 72 ? 1.203 -0.848 0.758 1.00 97.75 72 HIS A C 1
ATOM 571 O O . HIS A 1 72 ? 0.343 -0.863 1.630 1.00 97.75 72 HIS A O 1
ATOM 577 N N . GLU A 1 73 ? 2.064 -1.856 0.594 1.00 98.25 73 GLU A N 1
ATOM 578 C CA . GLU A 1 73 ? 1.992 -3.083 1.393 1.00 98.25 73 GLU A CA 1
ATOM 579 C C . GLU A 1 73 ? 2.117 -2.791 2.894 1.00 98.25 73 GLU A C 1
ATOM 581 O O . GLU A 1 73 ? 1.313 -3.263 3.691 1.00 98.25 73 GLU A O 1
ATOM 586 N N . ARG A 1 74 ? 3.062 -1.930 3.298 1.00 98.19 74 ARG A N 1
ATOM 587 C CA . ARG A 1 74 ? 3.190 -1.510 4.704 1.00 98.19 74 ARG A CA 1
ATOM 588 C C . ARG A 1 74 ? 1.924 -0.843 5.232 1.00 98.19 74 ARG A C 1
ATOM 590 O O . ARG A 1 74 ? 1.550 -1.087 6.376 1.00 98.19 74 ARG A O 1
ATOM 597 N N . GLU A 1 75 ? 1.279 -0.009 4.426 1.00 98.12 75 GLU A N 1
ATOM 598 C CA . GLU A 1 75 ? 0.054 0.675 4.833 1.00 98.12 75 GLU A CA 1
ATOM 599 C C . GLU A 1 75 ? -1.133 -0.292 4.936 1.00 98.12 75 GLU A C 1
ATOM 601 O O . GLU A 1 75 ? -1.874 -0.259 5.916 1.00 98.12 75 GLU A O 1
ATOM 606 N N . VAL A 1 76 ? -1.248 -1.241 4.002 1.00 98.38 76 VAL A N 1
ATOM 607 C CA . VAL A 1 76 ? -2.236 -2.329 4.066 1.00 98.38 76 VAL A CA 1
ATOM 608 C C . VAL A 1 76 ? -2.047 -3.170 5.330 1.00 98.38 76 VAL A C 1
ATOM 610 O O . VAL A 1 76 ? -3.024 -3.459 6.019 1.00 98.38 76 VAL A O 1
ATOM 613 N N . GLN A 1 77 ? -0.810 -3.533 5.676 1.00 98.25 77 GLN A N 1
ATOM 614 C CA . GLN A 1 77 ? -0.523 -4.310 6.886 1.00 98.25 77 GLN A CA 1
ATOM 615 C C . GLN A 1 77 ? -0.858 -3.536 8.168 1.00 98.25 77 GLN A C 1
ATOM 617 O O . GLN A 1 77 ? -1.434 -4.102 9.097 1.00 98.25 77 GLN A O 1
ATOM 622 N N . LYS A 1 78 ? -0.565 -2.229 8.220 1.00 98.06 78 LYS A N 1
ATOM 623 C CA . LYS A 1 78 ? -0.978 -1.373 9.345 1.00 98.06 78 LYS A CA 1
ATOM 624 C C . LYS A 1 78 ? -2.495 -1.312 9.482 1.00 98.06 78 LYS A C 1
ATOM 626 O O . LYS A 1 78 ? -2.996 -1.466 10.594 1.00 98.06 78 LYS A O 1
ATOM 631 N N . ARG A 1 79 ? -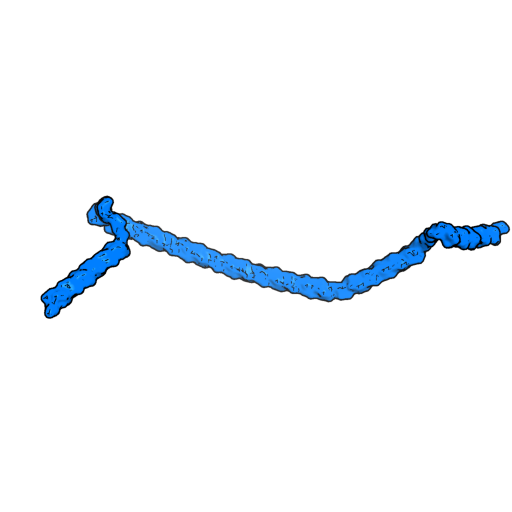3.213 -1.126 8.368 1.00 98.38 79 ARG A N 1
ATOM 632 C CA . ARG A 1 79 ? -4.679 -1.079 8.355 1.00 98.38 79 ARG A CA 1
ATOM 633 C C . ARG A 1 79 ? -5.272 -2.387 8.873 1.00 98.38 79 ARG A C 1
ATOM 635 O O . ARG A 1 79 ? -6.058 -2.353 9.811 1.00 98.38 79 ARG A O 1
ATOM 642 N N . LYS A 1 80 ? -4.814 -3.530 8.349 1.00 98.31 80 LYS A N 1
ATOM 643 C CA . LYS A 1 80 ? -5.239 -4.865 8.808 1.00 98.31 80 LYS A CA 1
ATOM 644 C C . LYS A 1 80 ? -4.990 -5.069 10.302 1.00 98.31 80 LYS A C 1
ATOM 646 O O . LYS A 1 80 ? -5.879 -5.526 11.010 1.00 98.31 80 LYS A O 1
ATOM 651 N N . LYS A 1 81 ? -3.810 -4.683 10.801 1.00 98.06 81 LYS A N 1
ATOM 652 C CA . LYS A 1 81 ? -3.479 -4.786 12.230 1.00 98.06 81 LYS A CA 1
ATOM 653 C C . LYS A 1 81 ? -4.396 -3.921 13.099 1.00 98.06 81 LYS A C 1
ATOM 655 O O . LYS A 1 81 ? -4.793 -4.342 14.182 1.00 98.06 81 LYS A O 1
ATOM 660 N N . LEU A 1 82 ? -4.729 -2.712 12.646 1.00 97.31 82 LEU A N 1
ATOM 661 C CA . LEU A 1 82 ? -5.641 -1.827 13.368 1.00 97.31 82 LEU A CA 1
ATOM 662 C C . LEU A 1 82 ? -7.078 -2.369 13.363 1.00 97.31 82 LEU A C 1
ATOM 664 O O . LEU A 1 82 ? -7.709 -2.396 14.416 1.00 97.31 82 LEU A O 1
ATOM 668 N N . GLU A 1 83 ? -7.562 -2.844 12.214 1.00 97.81 83 GLU A N 1
ATOM 669 C CA . GLU A 1 83 ? -8.872 -3.495 12.072 1.00 97.81 83 GLU A CA 1
ATOM 670 C C . GLU A 1 83 ? -8.984 -4.727 12.987 1.00 97.81 83 GLU A C 1
ATOM 672 O O . GLU A 1 83 ? -9.987 -4.898 13.681 1.00 97.81 83 GLU A O 1
ATOM 677 N N . GLU A 1 84 ? -7.940 -5.558 13.058 1.00 97.56 84 GLU A N 1
ATOM 678 C CA . GLU A 1 84 ? -7.898 -6.725 13.943 1.00 97.56 84 GLU A CA 1
ATOM 679 C C . GLU A 1 84 ? -7.930 -6.326 15.425 1.00 97.56 84 GLU A C 1
ATOM 681 O O . GLU A 1 84 ? -8.723 -6.873 16.196 1.00 97.56 84 GLU A O 1
ATOM 686 N N . ASN A 1 85 ? -7.131 -5.329 15.820 1.00 97.25 85 ASN A N 1
ATOM 687 C CA . ASN A 1 85 ? -7.127 -4.800 17.184 1.00 97.25 85 ASN A CA 1
ATOM 688 C C . ASN A 1 85 ? -8.493 -4.220 17.574 1.00 97.25 85 ASN A C 1
ATOM 690 O O . ASN A 1 85 ? -8.979 -4.477 18.677 1.00 97.25 85 ASN A O 1
ATOM 694 N N . PHE A 1 86 ? -9.125 -3.462 16.675 1.00 96.00 86 PHE A N 1
ATOM 695 C CA . PHE A 1 86 ? -10.447 -2.883 16.895 1.00 96.00 86 PHE A CA 1
ATOM 696 C C . PHE A 1 86 ? -11.514 -3.971 17.036 1.00 96.00 86 PHE A C 1
ATOM 698 O O . PHE A 1 86 ? -12.266 -3.976 18.008 1.00 96.00 86 PHE A O 1
ATOM 705 N N . ASN A 1 87 ? -11.530 -4.954 16.133 1.00 96.44 87 ASN A N 1
ATOM 706 C CA . ASN A 1 87 ? -12.460 -6.079 16.210 1.00 96.44 87 ASN A CA 1
ATOM 707 C C . ASN A 1 87 ? -12.254 -6.897 17.498 1.00 96.44 87 ASN A C 1
ATOM 709 O O . ASN A 1 87 ? -13.210 -7.329 18.142 1.00 96.44 87 ASN A O 1
ATOM 713 N N . GLN A 1 88 ? -11.003 -7.085 17.925 1.00 96.00 88 GLN A N 1
ATOM 714 C CA . GLN A 1 88 ? -10.701 -7.743 19.193 1.00 96.00 88 GLN A CA 1
ATOM 715 C C . GLN A 1 88 ? -11.196 -6.923 20.396 1.00 96.00 88 GLN A C 1
ATOM 717 O O . GLN A 1 88 ? -11.758 -7.499 21.331 1.00 96.00 88 GLN A O 1
ATOM 722 N N . ALA A 1 89 ? -11.025 -5.599 20.380 1.00 95.12 89 ALA A N 1
ATOM 723 C CA . ALA A 1 89 ? -11.546 -4.706 21.412 1.00 95.12 89 ALA A CA 1
ATOM 724 C C . ALA A 1 89 ? -13.082 -4.742 21.468 1.00 95.12 89 ALA A C 1
ATOM 726 O O . ALA A 1 89 ? -13.641 -4.890 22.555 1.00 95.12 89 ALA A O 1
ATOM 727 N N . LEU A 1 90 ? -13.753 -4.725 20.313 1.00 93.94 90 LEU A N 1
ATOM 728 C CA . LEU A 1 90 ? -15.207 -4.834 20.207 1.00 93.94 90 LEU A CA 1
ATOM 729 C C . LEU A 1 90 ? -15.714 -6.160 20.789 1.00 93.94 90 LEU A C 1
ATOM 731 O O . LEU A 1 90 ? -16.602 -6.159 21.638 1.00 93.94 90 LEU A O 1
ATOM 735 N N . LYS A 1 91 ? -15.088 -7.289 20.433 1.00 92.81 91 LYS A N 1
ATOM 736 C CA . LYS A 1 91 ? -15.426 -8.605 21.005 1.00 92.81 91 LYS A CA 1
ATOM 737 C C . LYS A 1 91 ? -15.242 -8.646 22.522 1.00 92.81 91 LYS A C 1
ATOM 739 O O . LYS A 1 91 ? -16.041 -9.261 23.226 1.00 92.81 91 LYS A O 1
ATOM 744 N N . ARG A 1 92 ? -14.195 -8.004 23.056 1.00 90.62 92 ARG A N 1
ATOM 745 C CA . ARG A 1 92 ? -13.980 -7.898 24.511 1.00 90.62 92 ARG A CA 1
ATOM 746 C C . ARG A 1 92 ? -15.053 -7.036 25.178 1.00 90.62 92 ARG A C 1
ATOM 748 O O . ARG A 1 92 ? -15.530 -7.413 26.243 1.00 90.62 92 ARG A O 1
ATOM 755 N N . ALA A 1 93 ? -15.447 -5.923 24.561 1.00 84.56 93 ALA A N 1
ATOM 756 C CA . ALA A 1 93 ? -16.516 -5.061 25.060 1.00 84.56 93 ALA A CA 1
ATOM 757 C C . ALA A 1 93 ? -17.874 -5.781 25.057 1.00 84.56 93 ALA A C 1
ATOM 759 O O . ALA A 1 93 ? -18.572 -5.762 26.066 1.00 84.56 93 ALA A O 1
ATOM 760 N N . GLN A 1 94 ? -18.203 -6.500 23.981 1.00 84.25 94 GLN A N 1
ATOM 761 C CA . GLN A 1 94 ? -19.414 -7.323 23.888 1.00 84.25 94 GLN A CA 1
ATOM 762 C C . GLN A 1 94 ? -19.444 -8.422 24.954 1.00 84.25 94 GLN A C 1
ATOM 764 O O . GLN A 1 94 ? -20.454 -8.591 25.626 1.00 84.25 94 GLN A O 1
ATOM 769 N N . ARG A 1 95 ? -18.325 -9.127 25.179 1.00 78.94 95 ARG A N 1
ATOM 770 C CA . ARG A 1 95 ? -18.221 -10.119 26.265 1.00 78.94 95 ARG A CA 1
ATOM 771 C C . ARG A 1 95 ? -18.405 -9.499 27.647 1.00 78.94 95 ARG A C 1
ATOM 773 O O . ARG A 1 95 ? -19.025 -10.123 28.494 1.00 78.94 95 ARG A O 1
ATOM 780 N N . LYS A 1 96 ? -17.882 -8.290 27.881 1.00 74.38 96 LYS A N 1
ATOM 781 C CA . LYS A 1 96 ? -18.109 -7.560 29.137 1.00 74.38 96 LYS A CA 1
ATOM 782 C C . LYS A 1 96 ? -19.572 -7.150 29.305 1.00 74.38 96 LYS A C 1
ATOM 784 O O . LYS A 1 96 ? -20.087 -7.326 30.397 1.00 74.38 96 LYS A O 1
ATOM 789 N N . LYS A 1 97 ? -20.241 -6.664 28.250 1.00 68.25 97 LYS A N 1
ATOM 790 C CA . LYS A 1 97 ? -21.688 -6.385 28.279 1.00 68.25 97 LYS A CA 1
ATOM 791 C C . LYS A 1 97 ? -22.488 -7.654 28.595 1.00 68.25 97 LYS A C 1
ATOM 793 O O . LYS A 1 97 ? -23.276 -7.645 29.526 1.00 68.25 97 LYS A O 1
ATOM 798 N N . ALA A 1 98 ? -22.201 -8.763 27.910 1.00 62.69 98 ALA A N 1
ATOM 799 C CA . ALA A 1 98 ? -22.853 -10.050 28.163 1.00 62.69 98 ALA A CA 1
ATOM 800 C C . ALA A 1 98 ? -22.572 -10.613 29.572 1.00 62.69 98 ALA A C 1
ATOM 802 O O . ALA A 1 98 ? -23.424 -11.277 30.139 1.00 62.69 98 ALA A O 1
ATOM 803 N N . ALA A 1 99 ? -21.395 -10.348 30.150 1.00 66.06 99 ALA A N 1
ATOM 804 C CA . ALA A 1 99 ? -21.059 -10.753 31.518 1.00 66.06 99 ALA A CA 1
ATOM 805 C C . ALA A 1 99 ? -21.630 -9.815 32.601 1.00 66.06 99 ALA A C 1
ATOM 807 O O . ALA A 1 99 ? -21.734 -10.225 33.752 1.00 66.06 99 ALA A O 1
ATOM 808 N N . MET A 1 100 ? -21.965 -8.568 32.248 1.00 57.72 100 MET A N 1
ATOM 809 C CA . MET A 1 100 ? -22.633 -7.595 33.125 1.00 57.72 100 MET A CA 1
ATOM 810 C C . MET A 1 100 ? -24.163 -7.724 33.097 1.00 57.72 100 MET A C 1
ATOM 812 O O . MET A 1 100 ? -24.818 -7.214 33.999 1.00 57.72 100 MET A O 1
ATOM 816 N N . GLY A 1 101 ? -24.729 -8.399 32.093 1.00 56.47 101 GLY A N 1
ATOM 817 C CA . GLY A 1 101 ? -26.152 -8.714 32.029 1.00 56.47 101 GLY A CA 1
ATOM 818 C C . GLY A 1 101 ? -26.474 -9.939 32.880 1.00 56.47 101 GLY A C 1
ATOM 819 O O . GLY A 1 101 ? -26.371 -11.068 32.406 1.00 56.47 101 GLY A O 1
ATOM 820 N N . GLY A 1 102 ? -26.826 -9.728 34.148 1.00 56.78 102 GLY A N 1
ATOM 821 C CA . GLY A 1 102 ? -27.481 -10.767 34.944 1.00 56.78 102 GLY A CA 1
ATOM 822 C C . GLY A 1 102 ? -28.905 -11.041 34.429 1.00 56.78 102 GLY A C 1
ATOM 823 O O . GLY A 1 102 ? -29.409 -10.260 33.623 1.00 56.78 102 GLY A O 1
ATOM 824 N N . PRO A 1 103 ? -29.583 -12.099 34.915 1.00 57.69 103 PRO A N 1
ATOM 825 C CA . PRO A 1 103 ? -30.977 -12.412 34.559 1.00 57.69 103 PRO A CA 1
ATOM 826 C C . PRO A 1 103 ? -31.947 -11.230 34.729 1.00 57.69 103 PRO A C 1
ATOM 828 O O . PRO A 1 103 ? -32.965 -11.164 34.054 1.00 57.69 103 PRO A O 1
ATOM 831 N N . ASP A 1 104 ? -31.596 -10.282 35.600 1.00 63.84 104 ASP A N 1
ATOM 832 C CA . ASP A 1 104 ? -32.390 -9.096 35.928 1.00 63.84 104 ASP A CA 1
ATOM 833 C C . ASP A 1 104 ? -32.087 -7.874 35.028 1.00 63.84 104 ASP A C 1
ATOM 835 O O . ASP A 1 104 ? -32.667 -6.809 35.221 1.00 63.84 104 ASP A O 1
ATOM 839 N N . CYS A 1 105 ? -31.166 -7.996 34.062 1.00 59.91 105 CYS A N 1
ATOM 840 C CA . CYS A 1 105 ? -30.791 -6.937 33.110 1.00 59.91 105 CYS A CA 1
ATOM 841 C C . CYS A 1 105 ? -31.201 -7.254 31.662 1.00 59.91 105 CYS A C 1
ATOM 843 O O . CYS A 1 105 ? -30.798 -6.537 30.746 1.00 59.91 105 CYS A O 1
ATOM 845 N N . GLU A 1 106 ? -31.939 -8.344 31.436 1.00 61.91 106 GLU A N 1
ATOM 846 C CA . GLU A 1 106 ? -32.499 -8.652 30.123 1.00 61.91 106 GLU A CA 1
ATOM 847 C C . GLU A 1 106 ? -33.768 -7.814 29.948 1.00 61.91 106 GLU A C 1
ATOM 849 O O . GLU A 1 106 ? -34.789 -8.030 30.603 1.00 61.91 106 GLU A O 1
ATOM 854 N N . GLU A 1 107 ? -33.661 -6.780 29.120 1.00 65.62 107 GLU A N 1
ATOM 855 C CA . GLU A 1 107 ? -34.773 -5.907 28.795 1.00 65.62 107 GLU A CA 1
ATOM 856 C C . GLU A 1 107 ? -35.917 -6.745 28.209 1.00 65.62 107 GLU A C 1
ATOM 858 O O . GLU A 1 107 ? -35.733 -7.524 27.270 1.00 65.62 107 GLU A O 1
ATOM 863 N N . GLY A 1 108 ? -37.094 -6.658 28.835 1.00 63.03 108 GLY A N 1
ATOM 864 C CA . GLY A 1 108 ? -38.227 -7.502 28.482 1.00 63.03 108 GLY A CA 1
ATOM 865 C C . GLY A 1 108 ? -38.622 -7.327 27.008 1.00 63.03 108 GLY A C 1
ATOM 866 O O . GLY A 1 108 ? -38.408 -6.259 26.436 1.00 63.03 108 GLY A O 1
ATOM 867 N N . PRO A 1 109 ? -39.279 -8.325 26.392 1.00 64.00 109 PRO A N 1
ATOM 868 C CA . PRO A 1 109 ? -39.581 -8.381 24.951 1.00 64.00 109 PRO A CA 1
ATOM 869 C C . PRO A 1 109 ? -40.456 -7.234 24.398 1.00 64.00 109 PRO A C 1
ATOM 871 O O . PRO A 1 109 ? -40.826 -7.248 23.226 1.00 64.00 109 PRO A O 1
ATOM 874 N N . HIS A 1 110 ? -40.820 -6.260 25.230 1.00 59.78 110 HIS A N 1
ATOM 875 C CA . HIS A 1 110 ? -41.627 -5.096 24.889 1.00 59.78 110 HIS A CA 1
ATOM 876 C C . HIS A 1 110 ? -40.824 -3.805 24.721 1.00 59.78 110 HIS A C 1
ATOM 878 O O . HIS A 1 110 ? -41.402 -2.822 24.263 1.00 59.78 110 HIS A O 1
ATOM 884 N N . SER A 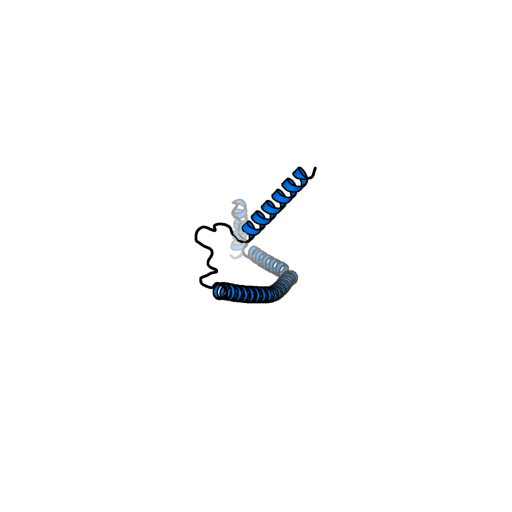1 111 ? -39.532 -3.785 25.054 1.00 66.06 111 SER A N 1
ATOM 885 C CA . SER A 1 111 ? -38.713 -2.608 24.775 1.00 66.06 111 SER A CA 1
ATOM 886 C C . SER A 1 111 ? -38.138 -2.712 23.369 1.00 66.06 111 SER A C 1
ATOM 888 O O . SER A 1 111 ? -37.219 -3.477 23.088 1.00 66.06 111 SER A O 1
ATOM 890 N N . THR A 1 112 ? -38.782 -2.010 22.441 1.00 68.94 112 THR A N 1
ATOM 891 C CA . THR A 1 112 ? -38.386 -1.964 21.027 1.00 68.94 112 THR A CA 1
ATOM 892 C C . THR A 1 112 ? -37.480 -0.781 20.708 1.00 68.94 112 THR A C 1
ATOM 894 O O . THR A 1 112 ? -37.021 -0.678 19.572 1.00 68.94 112 THR A O 1
ATOM 897 N N . LEU A 1 113 ? -37.264 0.123 21.668 1.00 70.62 113 LEU A N 1
ATOM 898 C CA . LEU A 1 113 ? -36.381 1.269 21.494 1.00 70.62 113 LEU A CA 1
ATOM 899 C C . LEU A 1 113 ? -34.930 0.853 21.716 1.00 70.62 113 LEU A C 1
ATOM 901 O O . LEU A 1 113 ? -34.619 0.059 22.599 1.00 70.62 113 LEU A O 1
ATOM 905 N N . ASN A 1 114 ? -34.038 1.414 20.908 1.00 79.81 114 ASN A N 1
ATOM 906 C CA . ASN A 1 114 ? -32.613 1.358 21.202 1.00 79.81 114 ASN A CA 1
ATOM 907 C C . ASN A 1 114 ? -32.256 2.404 22.278 1.00 79.81 114 ASN A C 1
ATOM 909 O O . ASN A 1 114 ? -32.998 3.361 22.480 1.00 79.81 114 ASN A O 1
ATOM 913 N N . GLU A 1 115 ? -31.120 2.219 22.955 1.00 76.88 115 GLU A N 1
ATOM 914 C CA . GLU A 1 115 ? -30.671 3.096 24.053 1.00 76.88 115 GLU A CA 1
ATOM 915 C C . GLU A 1 115 ? -30.618 4.576 23.646 1.00 76.88 115 GLU A C 1
ATOM 917 O O . GLU A 1 115 ? -31.064 5.435 24.398 1.00 76.88 115 GLU A O 1
ATOM 922 N N . ASP A 1 116 ? -30.134 4.879 22.439 1.00 83.06 116 ASP A N 1
ATOM 923 C CA . ASP A 1 116 ? -30.024 6.261 21.959 1.00 83.06 116 ASP A CA 1
ATOM 924 C C . ASP A 1 116 ? -31.421 6.894 21.788 1.00 83.06 116 ASP A C 1
ATOM 926 O O . ASP A 1 116 ? -31.674 7.997 22.262 1.00 83.06 116 ASP A O 1
ATOM 930 N N . GLU A 1 117 ? -32.369 6.150 21.216 1.00 84.44 117 GLU A N 1
ATOM 931 C CA . GLU A 1 117 ? -33.763 6.577 21.048 1.00 84.44 117 GLU A CA 1
ATOM 932 C C . GLU A 1 117 ? -34.484 6.736 22.397 1.00 84.44 117 GLU A C 1
ATOM 934 O O . GLU A 1 117 ? -35.365 7.585 22.543 1.00 84.44 117 GLU A O 1
ATOM 939 N N . PHE A 1 118 ? -34.116 5.931 23.399 1.00 86.56 118 PHE A N 1
ATOM 940 C CA . PHE A 1 118 ? -34.643 6.063 24.754 1.00 86.56 118 PHE A CA 1
ATOM 941 C C . PHE A 1 118 ? -34.182 7.375 25.397 1.00 86.56 118 PHE A C 1
ATOM 943 O O . PHE A 1 118 ? -35.004 8.080 25.986 1.00 86.56 118 PHE A O 1
ATOM 950 N N . TYR A 1 119 ? -32.901 7.731 25.261 1.00 90.81 119 TYR A N 1
ATOM 951 C CA . TYR A 1 119 ? -32.381 8.992 25.792 1.00 90.81 119 TYR A CA 1
ATOM 952 C C . TYR A 1 119 ? -33.009 10.205 25.106 1.00 90.81 119 TYR A C 1
ATOM 954 O O . TYR A 1 119 ? -33.450 11.114 25.810 1.00 90.81 119 TYR A O 1
ATOM 962 N N . ASP A 1 120 ? -33.160 10.168 23.779 1.00 93.81 120 ASP A N 1
ATOM 963 C CA . ASP A 1 120 ? -33.846 11.221 23.021 1.00 93.81 120 ASP A CA 1
ATOM 964 C C . ASP A 1 120 ? -35.304 11.392 23.492 1.00 93.81 120 ASP A C 1
ATOM 966 O O . ASP A 1 120 ? -35.792 12.508 23.682 1.00 93.81 120 ASP A O 1
ATOM 970 N N . ALA A 1 121 ? -36.016 10.282 23.721 1.00 90.69 121 ALA A N 1
ATOM 971 C CA . ALA A 1 121 ? -37.400 10.309 24.189 1.00 90.69 121 ALA A CA 1
ATOM 972 C C . ALA A 1 121 ? -37.533 10.851 25.623 1.00 90.69 121 ALA A C 1
ATOM 974 O O . ALA A 1 121 ? -38.500 11.554 25.930 1.00 90.69 121 ALA A O 1
ATOM 975 N N . VAL A 1 122 ? -36.581 10.527 26.504 1.00 90.56 122 VAL A N 1
ATOM 976 C CA . VAL A 1 122 ? -36.544 11.046 27.878 1.00 90.56 122 VAL A CA 1
ATOM 977 C C . VAL A 1 122 ? -36.242 12.542 27.884 1.00 90.56 122 VAL A C 1
ATOM 979 O O . VAL A 1 122 ? -36.948 13.280 28.568 1.00 90.56 122 VAL A O 1
ATOM 982 N N . GLU A 1 123 ? -35.250 12.994 27.117 1.00 91.94 123 GLU A N 1
ATOM 983 C CA . GLU A 1 123 ? -34.885 14.412 27.001 1.00 91.94 123 GLU A CA 1
ATOM 984 C C . GLU A 1 123 ? -36.064 15.237 26.471 1.00 91.94 123 GLU A C 1
ATOM 986 O O . GLU A 1 123 ? -36.504 16.177 27.129 1.00 91.94 123 GLU A O 1
ATOM 991 N N . LEU A 1 124 ? -36.702 14.781 25.388 1.00 92.88 124 LEU A N 1
ATOM 992 C CA . LEU A 1 124 ? -37.901 15.421 24.842 1.00 92.88 124 LEU A CA 1
ATOM 993 C C . LEU A 1 124 ? -39.066 15.466 25.850 1.00 92.88 124 LEU A C 1
ATOM 995 O O . LEU A 1 124 ? -39.850 16.417 25.882 1.00 92.88 124 LEU A O 1
ATOM 999 N N . GLY A 1 125 ? -39.213 14.421 26.668 1.00 92.50 125 GLY A N 1
ATOM 1000 C CA . GLY A 1 125 ? -40.216 14.375 27.729 1.00 92.50 125 GLY A CA 1
ATOM 1001 C C . GLY A 1 125 ? -39.951 15.394 28.839 1.00 92.50 125 GLY A C 1
ATOM 1002 O O . GLY A 1 125 ? -40.899 15.991 29.352 1.00 92.50 125 GLY A O 1
ATOM 1003 N N . LEU A 1 126 ? -38.681 15.604 29.194 1.00 92.00 126 LEU A N 1
ATOM 1004 C CA . LEU A 1 126 ? -38.267 16.602 30.179 1.00 92.00 126 LEU A CA 1
ATOM 1005 C C . LEU A 1 126 ? -38.470 18.023 29.653 1.00 92.00 126 LEU A C 1
ATOM 1007 O O . LEU A 1 126 ? -39.082 18.824 30.359 1.00 92.00 126 LEU A O 1
ATOM 1011 N N . ASP A 1 127 ? -38.073 18.294 28.409 1.00 93.50 127 ASP A N 1
ATOM 1012 C CA . ASP A 1 127 ? -38.275 19.594 27.756 1.00 93.50 127 ASP A CA 1
ATOM 1013 C C . ASP A 1 127 ? -39.759 19.980 27.753 1.00 93.50 127 ASP A C 1
ATOM 1015 O O . ASP A 1 127 ? -40.142 21.082 28.147 1.00 93.50 127 ASP A O 1
ATOM 1019 N N . ARG A 1 128 ? -40.634 19.029 27.403 1.00 90.06 128 ARG A N 1
ATOM 1020 C CA . ARG A 1 128 ? -42.083 19.252 27.405 1.00 90.06 128 ARG A CA 1
ATOM 1021 C C . ARG A 1 128 ? -42.632 19.561 28.800 1.00 90.06 128 ARG A C 1
ATOM 1023 O O . ARG A 1 128 ? -43.527 20.393 28.935 1.00 90.06 128 ARG A O 1
ATOM 1030 N N . LEU A 1 129 ? -42.142 18.880 29.836 1.00 90.12 129 LEU A N 1
ATOM 1031 C CA . LEU A 1 129 ? -42.568 19.139 31.215 1.00 90.12 129 LEU A CA 1
ATOM 1032 C C . LEU A 1 129 ? -42.111 20.517 31.700 1.00 90.12 129 LEU A C 1
ATOM 1034 O O . LEU A 1 129 ? -42.857 21.183 32.418 1.00 90.12 129 LEU A O 1
ATOM 1038 N N . GLU A 1 130 ? -40.913 20.943 31.305 1.00 89.44 130 GLU A N 1
ATOM 1039 C CA . GLU A 1 130 ? -40.371 22.257 31.642 1.00 89.44 130 GLU A CA 1
ATOM 1040 C C . GLU A 1 130 ? -41.142 23.381 30.932 1.00 89.44 130 GLU A C 1
ATOM 1042 O O . GLU A 1 130 ? -41.541 24.354 31.575 1.00 89.44 130 GLU A O 1
ATOM 1047 N N . GLU A 1 131 ? -41.476 23.209 29.650 1.00 86.81 131 GLU A N 1
ATOM 1048 C CA . GLU A 1 131 ? -42.354 24.124 28.909 1.00 86.81 131 GLU A CA 1
ATOM 1049 C C . GLU A 1 131 ? -43.753 24.224 29.541 1.00 86.81 131 GLU A C 1
ATOM 1051 O O . GLU A 1 131 ? -44.289 25.322 29.720 1.00 86.81 131 GLU A O 1
ATOM 1056 N N . GLU A 1 132 ? -44.352 23.090 29.922 1.00 85.56 132 GLU A N 1
ATOM 1057 C CA . GLU A 1 132 ? -45.661 23.056 30.583 1.00 85.56 132 GLU A CA 1
ATOM 1058 C C . GLU A 1 132 ? -45.633 23.699 31.983 1.00 85.56 132 GLU A C 1
ATOM 1060 O O . GLU A 1 132 ? -46.644 24.261 32.419 1.00 85.56 132 GLU A O 1
ATOM 1065 N N . ALA A 1 133 ? -44.504 23.632 32.696 1.00 83.69 133 ALA A N 1
ATOM 1066 C CA . ALA A 1 133 ? -44.310 24.313 33.975 1.00 83.69 133 ALA A CA 1
ATOM 1067 C C . ALA A 1 133 ? -44.150 25.828 33.785 1.00 83.69 133 ALA A C 1
ATOM 1069 O O . ALA A 1 133 ? -44.843 26.599 34.450 1.00 83.69 133 ALA A O 1
ATOM 1070 N N . ALA A 1 134 ? -43.336 26.257 32.817 1.00 82.88 134 ALA A N 1
ATOM 1071 C CA . ALA A 1 134 ? -43.148 27.668 32.485 1.00 82.88 134 ALA A CA 1
ATOM 1072 C C . ALA A 1 134 ? -44.464 28.348 32.063 1.00 82.88 134 ALA A C 1
ATOM 1074 O O . ALA A 1 134 ? -44.720 29.491 32.436 1.00 82.88 134 ALA A O 1
ATOM 1075 N N . PHE A 1 135 ? -45.340 27.633 31.349 1.00 74.56 135 PHE A N 1
ATOM 1076 C CA . PHE A 1 135 ? -46.674 28.128 30.991 1.00 74.56 135 PHE A CA 1
ATOM 1077 C C . PHE A 1 135 ? -47.651 28.227 32.170 1.00 74.56 135 PHE A C 1
ATOM 1079 O O . PHE A 1 135 ? -48.612 28.987 32.088 1.00 74.56 135 PHE A O 1
ATOM 1086 N N . LYS A 1 136 ? -47.459 27.445 33.240 1.00 73.44 136 LYS A N 1
ATOM 1087 C CA . LYS A 1 136 ? -48.305 27.495 34.448 1.00 73.44 136 LYS A CA 1
ATOM 1088 C C . LYS A 1 136 ? -47.863 28.567 35.442 1.00 73.44 136 LYS A C 1
ATOM 1090 O O . LYS A 1 136 ? -48.666 28.953 36.288 1.00 73.44 136 LYS A O 1
ATOM 1095 N N . GLU A 1 137 ? -46.610 29.007 35.365 1.00 69.31 137 GLU A N 1
ATOM 1096 C CA . GLU A 1 137 ? -46.044 30.057 36.221 1.00 69.31 137 GLU A CA 1
ATOM 1097 C C . GLU A 1 137 ? -46.131 31.472 35.611 1.00 69.31 137 GLU A C 1
ATOM 1099 O O . GLU A 1 137 ? -45.782 32.442 36.288 1.00 69.31 137 GLU A O 1
ATOM 1104 N N . ALA A 1 138 ? -46.623 31.600 34.371 1.00 55.47 138 ALA A N 1
ATOM 1105 C CA . ALA A 1 138 ? -46.889 32.863 33.668 1.00 55.47 138 ALA A CA 1
ATOM 1106 C C . ALA A 1 138 ? -48.357 33.309 33.789 1.00 55.47 138 ALA A C 1
ATOM 1108 O O . ALA A 1 138 ? -48.584 34.537 33.911 1.00 55.47 138 ALA A O 1
#

pLDDT: mean 76.74, std 16.71, range [47.03, 98.38]

Sequence (138 aa):
MQLQILTDTTSLNHALTQSGLKIVDFRGEALTFKTCFMKFKFILGDNGCLINSVSSCTEFMTQREDLWKKKHEREVQKRKKLEENFNQALKRAQRKKAAMGGPDCEEGPHSTLNEDEFYDAVELGLDRLEEEAAFKEA

Foldseek 3Di:
DVVVVVVVVVVVVVVCVVVVNDDDPPVVVVVVVVVVVVVVCVVVVVCPVVVVVVVVVVVVVVVVVVVVVVVVVVVVVVVVVVVVVVVVVVVVVVVVVVVPDDPVNPDPPPPPDDPVRVVVVVVVVVVVVVVVVVVVVD

Secondary structure (DSSP, 8-state):
-HHHHHHHHHHHHHHHHHTT-----HHHHHHHHHHHHHHHHHHHHSTHHHHHHHHHHHHHHHHHHHHHHHHHHHHHHHHHHHHHHHHHHHHHHHHHHHHH--GGGS--TT--S-HHHHHHHHHHHHHHHHHHHHHH--

Organism: Orchesella cincta (NCBI:txid48709)